Protein AF-A0A4R7D333-F1 (afdb_monomer_lite)

Foldseek 3Di:
DKKWAADPPPRDIFIDDDPDPDLVVVCVPQNQWHWGQDPVPRDIDIDGSVRIDDDPPPPPPDPPDDDD

Structure (mmCIF, N/CA/C/O backbone):
data_AF-A0A4R7D333-F1
#
_entry.id   AF-A0A4R7D333-F1
#
loop_
_atom_site.group_PDB
_atom_site.id
_atom_site.type_symbol
_atom_site.label_atom_id
_atom_site.label_alt_id
_atom_site.label_comp_id
_atom_site.label_asym_id
_atom_site.label_entity_id
_atom_site.label_seq_id
_atom_site.pdbx_PDB_ins_code
_atom_site.Cartn_x
_atom_site.Cartn_y
_atom_site.Cartn_z
_atom_site.occupancy
_atom_site.B_iso_or_equiv
_atom_site.auth_seq_id
_atom_site.auth_comp_id
_atom_site.auth_asym_id
_atom_site.auth_atom_id
_atom_site.pdbx_PDB_model_num
ATOM 1 N N . MET A 1 1 ? 5.643 5.789 -9.194 1.00 80.81 1 MET A N 1
ATOM 2 C CA . MET A 1 1 ? 4.206 5.481 -9.409 1.00 80.81 1 MET A CA 1
ATOM 3 C C . MET A 1 1 ? 3.381 5.623 -8.123 1.00 80.81 1 MET A C 1
ATOM 5 O O . MET A 1 1 ? 3.944 5.646 -7.036 1.00 80.81 1 MET A O 1
ATOM 9 N N . LYS A 1 2 ? 2.043 5.663 -8.216 1.00 86.06 2 LYS A N 1
ATOM 10 C CA . LYS A 1 2 ? 1.159 5.492 -7.046 1.00 86.06 2 LYS A CA 1
ATOM 11 C C . LYS A 1 2 ? 0.559 4.087 -7.045 1.00 86.06 2 LYS A C 1
ATOM 13 O O . LYS A 1 2 ? -0.091 3.690 -8.014 1.00 86.06 2 LYS A O 1
ATOM 18 N N . VAL A 1 3 ? 0.784 3.355 -5.960 1.00 88.06 3 VAL A N 1
ATOM 19 C CA . VAL A 1 3 ? 0.171 2.052 -5.696 1.00 88.06 3 VAL A CA 1
ATOM 20 C C . VAL A 1 3 ? -0.857 2.188 -4.588 1.00 88.06 3 VAL A C 1
ATOM 22 O O . VAL A 1 3 ? -0.811 3.118 -3.785 1.00 88.06 3 VAL A O 1
ATOM 25 N N . TYR A 1 4 ? -1.809 1.272 -4.562 1.00 89.94 4 TYR A N 1
ATOM 26 C CA . TYR A 1 4 ? -2.921 1.335 -3.633 1.00 89.94 4 TYR A CA 1
ATOM 27 C C . TYR A 1 4 ? -3.212 -0.064 -3.090 1.00 89.94 4 TYR A C 1
ATOM 29 O O . TYR A 1 4 ? -3.081 -1.064 -3.801 1.00 89.94 4 TYR A O 1
ATOM 37 N N . GLY A 1 5 ? -3.600 -0.120 -1.820 1.00 90.56 5 GLY A N 1
ATOM 38 C CA . GLY A 1 5 ? -4.017 -1.336 -1.127 1.00 90.56 5 GLY A CA 1
ATOM 39 C C . GLY A 1 5 ? -5.256 -1.083 -0.276 1.00 90.56 5 GLY A C 1
ATOM 40 O O . GLY A 1 5 ? -5.568 0.060 0.048 1.00 90.56 5 GLY A O 1
ATOM 41 N N . LYS A 1 6 ? -5.974 -2.140 0.104 1.00 91.81 6 LYS A N 1
ATOM 42 C CA . LYS A 1 6 ? -7.141 -2.034 0.994 1.00 91.81 6 LYS A CA 1
ATOM 43 C C . LYS A 1 6 ? -6.762 -2.389 2.421 1.00 91.81 6 LYS A C 1
ATOM 45 O O . LYS A 1 6 ? -6.178 -3.440 2.662 1.00 91.81 6 LYS A O 1
ATOM 50 N N . CYS A 1 7 ? -7.126 -1.538 3.375 1.00 92.50 7 CYS A N 1
ATOM 51 C CA . CYS A 1 7 ? -6.944 -1.835 4.789 1.00 92.50 7 CYS A CA 1
ATOM 52 C C . CYS A 1 7 ? -7.749 -3.076 5.196 1.00 92.50 7 CYS A C 1
ATOM 54 O O . CYS A 1 7 ? -8.946 -3.142 4.940 1.00 92.50 7 CYS A O 1
ATOM 56 N N . LEU A 1 8 ? -7.123 -4.009 5.914 1.00 89.31 8 LEU A N 1
ATOM 57 C CA . LEU A 1 8 ? -7.774 -5.243 6.367 1.00 89.31 8 LEU A CA 1
ATOM 58 C C . LEU A 1 8 ? -8.800 -5.014 7.489 1.00 89.31 8 LEU A C 1
ATOM 60 O O . LEU A 1 8 ? -9.629 -5.878 7.745 1.00 89.31 8 LEU A O 1
ATOM 64 N N . LYS A 1 9 ? -8.736 -3.865 8.176 1.00 92.50 9 LYS A N 1
ATOM 65 C CA . LYS A 1 9 ? -9.618 -3.543 9.308 1.00 92.50 9 LYS A CA 1
ATOM 66 C C . LYS A 1 9 ? -10.864 -2.764 8.894 1.00 92.50 9 LYS A C 1
ATOM 68 O O . LYS A 1 9 ? -11.955 -3.079 9.346 1.00 92.50 9 LYS A O 1
ATOM 73 N N . CYS A 1 10 ? -10.693 -1.711 8.098 1.00 93.06 10 CYS A N 1
ATOM 74 C CA . CYS A 1 10 ? -11.778 -0.787 7.750 1.00 93.06 10 CYS A CA 1
ATOM 75 C C . CYS A 1 10 ? -12.080 -0.739 6.250 1.00 93.06 10 CYS A C 1
ATOM 77 O O . CYS A 1 10 ? -12.846 0.117 5.821 1.00 93.06 10 CYS A O 1
ATOM 79 N N . SER A 1 11 ? -11.440 -1.595 5.445 1.00 91.62 11 SER A N 1
ATOM 80 C CA . SER A 1 11 ? -11.594 -1.649 3.982 1.00 91.62 11 SER A CA 1
ATOM 81 C C . SER A 1 11 ? -11.261 -0.348 3.241 1.00 91.62 11 SER A C 1
ATOM 83 O O . SER A 1 11 ? -11.467 -0.259 2.032 1.00 91.62 11 SER A O 1
ATOM 85 N N . ASN A 1 12 ? -10.702 0.647 3.937 1.00 93.38 12 ASN A N 1
ATOM 86 C CA . ASN A 1 12 ? -10.318 1.924 3.355 1.00 93.38 12 ASN A CA 1
ATOM 87 C C . ASN A 1 12 ? -9.135 1.752 2.402 1.00 93.38 12 ASN A C 1
ATOM 89 O O . ASN A 1 12 ? -8.190 1.017 2.702 1.00 93.38 12 ASN A O 1
ATOM 93 N N . GLU A 1 13 ? -9.157 2.478 1.289 1.00 91.50 13 GLU A N 1
ATOM 94 C CA . GLU A 1 13 ? -8.038 2.509 0.353 1.00 91.50 13 GLU A CA 1
ATOM 95 C C . GLU A 1 13 ? -6.851 3.263 0.969 1.00 91.50 13 GLU A C 1
ATOM 97 O O . GLU A 1 13 ? -6.998 4.322 1.581 1.00 91.50 13 GLU A O 1
ATOM 102 N N . ILE A 1 14 ? -5.660 2.690 0.851 1.00 92.00 14 ILE A N 1
ATOM 103 C CA . ILE A 1 14 ? -4.405 3.267 1.312 1.00 92.00 14 ILE A CA 1
ATOM 104 C C . ILE A 1 14 ? -3.558 3.514 0.072 1.00 92.00 14 ILE A C 1
ATOM 106 O O . ILE A 1 14 ? -3.161 2.566 -0.602 1.00 92.00 14 ILE A O 1
ATOM 110 N N . ALA A 1 15 ? -3.288 4.783 -0.222 1.00 90.06 15 ALA A N 1
ATOM 111 C CA . ALA A 1 15 ? -2.401 5.178 -1.305 1.00 90.06 15 ALA A CA 1
ATOM 112 C C . ALA A 1 15 ? -0.950 5.238 -0.810 1.00 90.06 15 ALA A C 1
ATOM 114 O O . ALA A 1 15 ? -0.667 5.831 0.232 1.00 90.06 15 ALA A O 1
ATOM 115 N N . TYR A 1 16 ? -0.035 4.670 -1.590 1.00 87.38 16 TYR A N 1
ATOM 116 C CA . TYR A 1 16 ? 1.404 4.736 -1.378 1.00 87.38 16 TYR A CA 1
ATOM 117 C C . TYR A 1 16 ? 2.083 5.272 -2.638 1.00 87.38 16 TYR A C 1
ATOM 119 O O . TYR A 1 16 ? 1.921 4.733 -3.735 1.00 87.38 16 TYR A O 1
ATOM 127 N N . ALA A 1 17 ? 2.811 6.376 -2.493 1.00 87.56 17 ALA A N 1
ATOM 128 C CA . ALA A 1 17 ? 3.587 6.958 -3.575 1.00 87.56 17 ALA A CA 1
ATOM 129 C C . ALA A 1 17 ? 5.019 6.429 -3.486 1.00 87.56 17 ALA A C 1
ATOM 131 O O . ALA A 1 17 ? 5.685 6.638 -2.480 1.00 87.56 17 ALA A O 1
ATOM 132 N N . THR A 1 18 ? 5.477 5.770 -4.543 1.00 84.94 18 THR A N 1
ATOM 133 C CA . THR A 1 18 ? 6.863 5.312 -4.693 1.00 84.94 18 THR A CA 1
ATOM 134 C C . THR A 1 18 ? 7.477 5.977 -5.922 1.00 84.94 18 THR A C 1
ATOM 136 O O . THR A 1 18 ? 6.767 6.333 -6.869 1.00 84.94 18 THR A O 1
ATOM 139 N N . SER A 1 19 ? 8.792 6.167 -5.934 1.00 85.75 19 SER A N 1
ATOM 140 C CA . SER A 1 19 ? 9.531 6.624 -7.117 1.00 85.75 19 SER A CA 1
ATOM 141 C C . SER A 1 19 ? 9.717 5.513 -8.154 1.00 85.75 19 SER A C 1
ATOM 143 O O . SER A 1 19 ? 10.014 5.816 -9.305 1.00 85.75 19 SER A O 1
ATOM 145 N N . ALA A 1 20 ? 9.475 4.248 -7.794 1.00 84.81 20 ALA A N 1
ATOM 146 C CA . ALA A 1 20 ? 9.576 3.127 -8.717 1.00 84.81 20 ALA A CA 1
ATOM 147 C C . ALA A 1 20 ? 8.637 3.278 -9.930 1.00 84.81 20 ALA A C 1
ATOM 149 O O . ALA A 1 20 ? 7.493 3.747 -9.805 1.00 84.81 20 ALA A O 1
ATOM 150 N N . ASN A 1 21 ? 9.119 2.848 -11.100 1.00 82.62 21 ASN A N 1
ATOM 151 C CA . ASN A 1 21 ? 8.368 2.846 -12.361 1.00 82.62 21 ASN A CA 1
ATOM 152 C C . ASN A 1 21 ? 7.769 1.474 -12.673 1.00 82.62 21 ASN A C 1
ATOM 154 O O . ASN A 1 21 ? 6.680 1.393 -13.243 1.00 82.62 21 ASN A O 1
ATOM 158 N N . THR A 1 22 ? 8.416 0.402 -12.213 1.00 83.25 22 THR A N 1
ATOM 159 C CA . THR A 1 22 ? 7.930 -0.975 -12.345 1.00 83.25 22 THR A CA 1
ATOM 160 C C . THR A 1 22 ? 7.703 -1.653 -10.994 1.00 83.25 22 THR A C 1
ATOM 162 O O . THR A 1 22 ? 8.260 -1.269 -9.967 1.00 83.25 22 THR A O 1
ATOM 165 N N . ARG A 1 23 ? 6.878 -2.708 -10.988 1.00 80.19 23 ARG A N 1
ATOM 166 C CA . ARG A 1 23 ? 6.654 -3.543 -9.796 1.00 80.19 23 ARG A CA 1
ATOM 167 C C . ARG A 1 23 ? 7.941 -4.228 -9.320 1.00 80.19 23 ARG A C 1
ATOM 169 O O . ARG A 1 23 ? 8.103 -4.453 -8.126 1.00 80.19 23 ARG A O 1
ATOM 176 N N . VAL A 1 24 ? 8.834 -4.562 -10.254 1.00 83.75 24 VAL A N 1
ATOM 177 C CA . VAL A 1 24 ? 10.134 -5.180 -9.961 1.00 83.75 24 VAL A CA 1
ATOM 178 C C . VAL A 1 24 ? 11.039 -4.183 -9.248 1.00 83.75 24 VAL A C 1
ATOM 180 O O . VAL A 1 24 ? 11.513 -4.491 -8.162 1.00 83.75 24 VAL A O 1
ATOM 183 N N . GLU A 1 25 ? 11.201 -2.973 -9.793 1.00 86.06 25 GLU A N 1
ATOM 184 C CA . GLU A 1 25 ? 11.946 -1.903 -9.116 1.00 86.06 25 GLU A CA 1
ATOM 185 C C . GLU A 1 25 ? 11.357 -1.586 -7.747 1.00 86.06 25 GLU A C 1
ATOM 187 O O . GLU A 1 25 ? 12.096 -1.403 -6.788 1.00 86.06 25 GLU A O 1
ATOM 192 N N . PHE A 1 26 ? 10.029 -1.573 -7.636 1.00 85.50 26 PHE A N 1
ATOM 193 C CA . PHE A 1 26 ? 9.371 -1.327 -6.365 1.00 85.50 26 PHE A CA 1
ATOM 194 C C . PHE A 1 26 ? 9.723 -2.398 -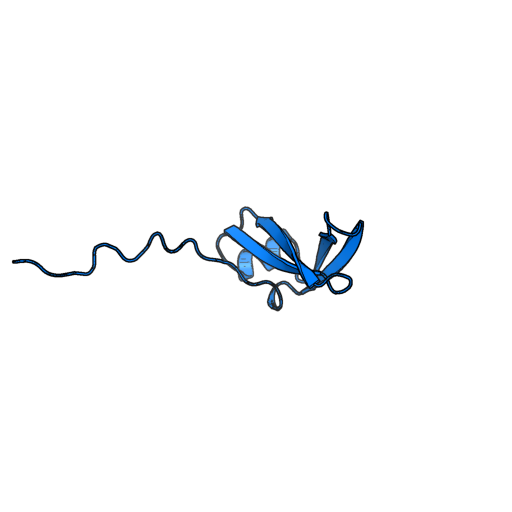5.321 1.00 85.50 26 PHE A C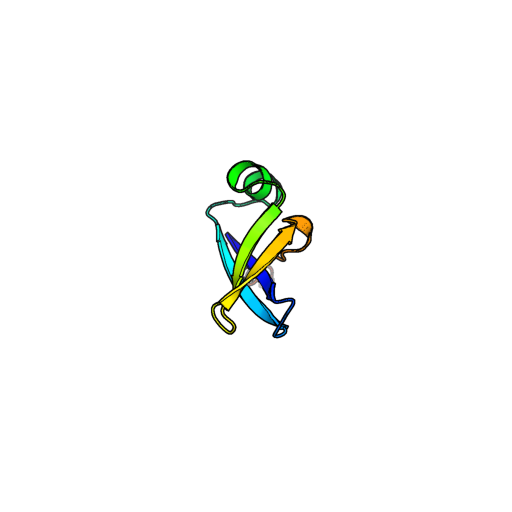 1
ATOM 196 O O . PHE A 1 26 ? 10.094 -2.068 -4.199 1.00 85.50 26 PHE A O 1
ATOM 203 N N . ALA A 1 27 ? 9.704 -3.678 -5.705 1.00 86.19 27 ALA A N 1
ATOM 204 C CA . ALA A 1 27 ? 10.118 -4.770 -4.827 1.00 86.19 27 ALA A CA 1
ATOM 205 C C . ALA A 1 27 ? 11.627 -4.770 -4.514 1.00 86.19 27 ALA A C 1
ATOM 207 O O . ALA A 1 27 ? 12.028 -5.312 -3.487 1.00 86.19 27 ALA A O 1
ATOM 208 N N . MET A 1 28 ? 12.459 -4.196 -5.387 1.00 87.12 28 MET A N 1
ATOM 209 C CA . MET A 1 28 ? 13.895 -4.018 -5.146 1.00 87.12 28 MET A CA 1
ATOM 210 C C . MET A 1 28 ? 14.188 -2.844 -4.201 1.00 87.12 28 MET A C 1
ATOM 212 O O . MET A 1 28 ? 15.114 -2.946 -3.405 1.00 87.12 28 MET A O 1
ATOM 216 N N . GLN A 1 29 ? 13.414 -1.755 -4.273 1.00 85.75 29 GLN A N 1
ATOM 217 C CA . GLN A 1 29 ? 13.595 -0.560 -3.439 1.00 85.75 29 GLN A CA 1
ATOM 218 C C . GLN A 1 29 ? 13.003 -0.731 -2.038 1.00 85.75 29 GLN A C 1
ATOM 220 O O . GLN A 1 29 ? 13.703 -0.562 -1.045 1.00 85.75 29 GLN A O 1
ATOM 225 N N . ASP A 1 30 ? 11.717 -1.075 -1.958 1.00 81.75 30 ASP A N 1
ATOM 226 C CA . ASP A 1 30 ? 10.966 -1.146 -0.698 1.00 81.75 30 ASP A CA 1
ATOM 227 C C . ASP A 1 30 ? 10.894 -2.577 -0.131 1.00 81.75 30 ASP A C 1
ATOM 229 O O . ASP A 1 30 ? 10.438 -2.792 0.992 1.00 81.75 30 ASP A O 1
ATOM 233 N N . GLY A 1 31 ? 11.348 -3.571 -0.898 1.00 85.38 31 GLY A N 1
ATOM 234 C CA . GLY A 1 31 ? 11.248 -4.984 -0.545 1.00 85.38 31 GLY A CA 1
ATOM 235 C C . GLY A 1 31 ? 9.937 -5.633 -1.002 1.00 85.38 31 GLY A C 1
ATOM 236 O O . GLY A 1 31 ? 9.020 -4.996 -1.512 1.00 85.38 31 GLY A O 1
ATOM 237 N N . LYS A 1 32 ? 9.829 -6.957 -0.830 1.00 87.56 32 LYS A N 1
ATOM 238 C CA . LYS A 1 32 ? 8.643 -7.730 -1.260 1.00 87.56 32 LYS A CA 1
ATOM 239 C C . LYS A 1 32 ? 7.406 -7.486 -0.390 1.00 87.56 32 LYS A C 1
ATOM 241 O O . LYS A 1 32 ? 6.285 -7.670 -0.863 1.00 87.56 32 LYS A O 1
ATOM 246 N N . ILE A 1 33 ? 7.614 -7.099 0.866 1.00 90.62 33 ILE A N 1
ATOM 247 C CA . ILE A 1 33 ? 6.578 -6.804 1.857 1.00 90.62 33 ILE A CA 1
ATOM 248 C C . ILE A 1 33 ? 6.754 -5.349 2.271 1.00 90.62 33 ILE A C 1
ATOM 250 O O . ILE A 1 33 ? 7.826 -4.978 2.737 1.00 90.62 33 ILE A O 1
ATOM 254 N N . ILE A 1 34 ? 5.690 -4.560 2.177 1.00 89.62 34 ILE A N 1
ATOM 255 C CA . ILE A 1 34 ? 5.671 -3.186 2.669 1.00 89.62 34 ILE A CA 1
ATOM 256 C C . ILE A 1 34 ? 4.712 -3.058 3.846 1.00 89.62 34 ILE A C 1
ATOM 258 O O . ILE A 1 34 ? 3.670 -3.717 3.891 1.00 89.62 34 ILE A O 1
ATOM 262 N N . LYS A 1 35 ? 5.030 -2.168 4.785 1.00 91.44 35 LYS A N 1
ATOM 263 C CA . LYS A 1 35 ? 4.156 -1.860 5.921 1.00 91.44 35 LYS A CA 1
ATOM 264 C C . LYS A 1 35 ? 3.500 -0.509 5.691 1.00 91.44 35 LYS A C 1
ATOM 266 O O . LYS A 1 35 ? 4.175 0.514 5.659 1.00 91.44 35 LYS A O 1
ATOM 271 N N . LEU A 1 36 ? 2.181 -0.502 5.536 1.00 89.88 36 LEU A N 1
ATOM 272 C CA . LEU A 1 36 ? 1.398 0.710 5.340 1.00 89.88 36 LEU A CA 1
ATOM 273 C C . LEU A 1 36 ? 0.471 0.958 6.523 1.00 89.88 36 LEU A C 1
ATOM 275 O O . LEU A 1 36 ? -0.377 0.131 6.877 1.00 89.88 36 LEU A O 1
ATOM 279 N N . THR A 1 37 ? 0.583 2.150 7.095 1.00 92.62 37 THR A N 1
ATOM 280 C CA . THR A 1 37 ? -0.324 2.612 8.143 1.00 92.62 37 THR A CA 1
ATOM 281 C C . THR A 1 37 ? -1.570 3.221 7.517 1.00 92.62 37 THR A C 1
ATOM 283 O O . THR A 1 37 ? -1.506 4.173 6.738 1.00 92.62 37 THR A O 1
ATOM 286 N N . CYS A 1 38 ? -2.734 2.680 7.867 1.00 92.81 38 CYS A N 1
ATOM 287 C CA . CYS A 1 38 ? -4.009 3.225 7.434 1.00 92.81 38 CYS A CA 1
ATOM 288 C C . CYS A 1 38 ? -4.280 4.552 8.152 1.00 92.81 38 CYS A C 1
ATOM 290 O O . CYS A 1 38 ? -4.511 4.560 9.358 1.00 92.81 38 CYS A O 1
ATOM 292 N N . LYS A 1 39 ? -4.332 5.664 7.412 1.00 90.81 39 LYS A N 1
ATOM 293 C CA . LYS A 1 39 ? -4.664 6.984 7.979 1.00 90.81 39 LYS A CA 1
ATOM 294 C C . LYS A 1 39 ? -6.102 7.085 8.505 1.00 90.81 39 LYS A C 1
ATOM 296 O O . LYS A 1 39 ? -6.372 7.940 9.332 1.00 90.81 39 LYS A O 1
ATOM 301 N N . ASN A 1 40 ? -7.000 6.207 8.050 1.00 93.00 40 ASN A N 1
ATOM 302 C CA . ASN A 1 40 ? -8.402 6.202 8.474 1.00 93.00 40 ASN A CA 1
ATOM 303 C C . ASN A 1 40 ? -8.613 5.544 9.851 1.00 93.00 40 ASN A C 1
ATOM 305 O O . ASN A 1 40 ? -9.399 6.030 10.650 1.00 93.00 40 ASN A O 1
ATOM 309 N N . CYS A 1 41 ? -7.931 4.428 10.142 1.00 93.69 41 CYS A N 1
ATOM 310 C CA . CYS A 1 41 ? -8.145 3.672 11.390 1.00 93.69 41 CYS A CA 1
ATOM 311 C C . CYS A 1 41 ? -6.889 3.470 12.253 1.00 93.69 41 CYS A C 1
ATOM 313 O O . CYS A 1 41 ? -6.961 2.793 13.278 1.00 93.69 41 CYS A O 1
ATOM 315 N N . GLY A 1 42 ? -5.729 3.964 11.815 1.00 92.62 42 GLY A N 1
ATOM 316 C CA . GLY A 1 42 ? -4.443 3.819 12.506 1.00 92.62 42 GLY A CA 1
ATOM 317 C C . GLY A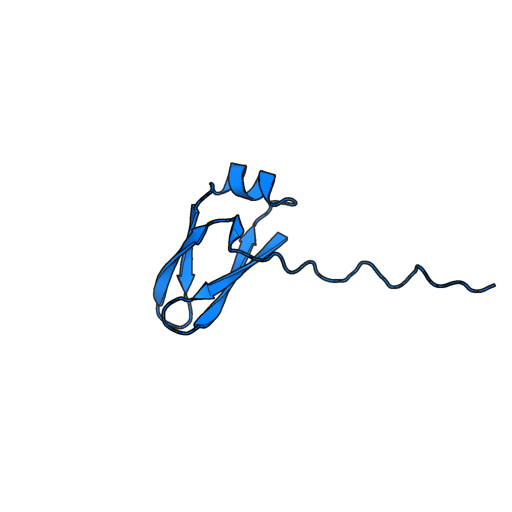 1 42 ? -3.829 2.414 12.461 1.00 92.62 42 GLY A C 1
ATOM 318 O O . GLY 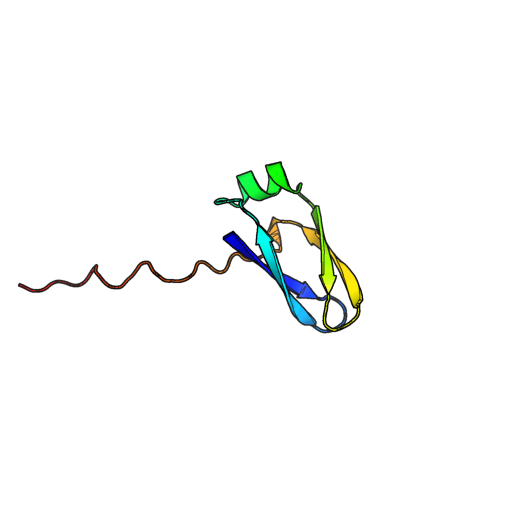A 1 42 ? -2.746 2.202 12.999 1.00 92.62 42 GLY A O 1
ATOM 319 N N . LYS A 1 43 ? -4.480 1.428 11.827 1.00 93.62 43 LYS A N 1
ATOM 320 C CA . LYS A 1 43 ? -3.954 0.056 11.739 1.00 93.62 43 LYS A CA 1
ATOM 321 C C . LYS A 1 43 ? -2.752 -0.007 10.792 1.00 93.62 43 LYS A C 1
ATOM 323 O O . LYS A 1 43 ? -2.843 0.444 9.649 1.00 93.62 43 LYS A O 1
ATOM 328 N N . ILE A 1 44 ? -1.670 -0.638 11.241 1.00 93.19 44 ILE A N 1
ATOM 329 C CA . ILE A 1 44 ? -0.532 -1.026 10.399 1.00 93.19 44 ILE A CA 1
ATOM 330 C C . ILE A 1 44 ? -0.909 -2.311 9.658 1.00 93.19 44 ILE A C 1
ATOM 332 O O . ILE A 1 44 ? -1.329 -3.288 10.280 1.00 93.19 44 ILE A O 1
ATOM 336 N N . ASN A 1 45 ? -0.810 -2.285 8.333 1.00 91.19 45 ASN A N 1
ATOM 337 C CA . ASN A 1 45 ? -1.108 -3.410 7.454 1.00 91.19 45 ASN A CA 1
ATOM 338 C C . ASN A 1 45 ? 0.162 -3.765 6.682 1.00 91.19 45 ASN A C 1
ATOM 340 O O . ASN A 1 45 ? 0.841 -2.876 6.171 1.00 91.19 45 ASN A O 1
ATOM 344 N N . GLU A 1 46 ? 0.463 -5.052 6.579 1.00 92.44 46 GLU A N 1
ATOM 345 C CA . GLU A 1 46 ? 1.595 -5.543 5.799 1.00 92.44 46 GLU A CA 1
ATOM 346 C C . GLU A 1 46 ? 1.068 -6.087 4.477 1.00 92.44 46 GLU A C 1
ATOM 348 O O . GLU A 1 46 ? 0.243 -7.001 4.446 1.00 92.44 46 GLU A O 1
ATOM 353 N N . PHE A 1 47 ? 1.506 -5.484 3.378 1.00 89.19 47 PHE A N 1
ATOM 354 C CA . PHE A 1 47 ? 1.083 -5.853 2.038 1.00 89.19 47 PHE A CA 1
ATOM 355 C C . PHE A 1 47 ? 2.258 -6.432 1.275 1.00 89.19 47 PHE A C 1
ATOM 357 O O . PHE A 1 47 ? 3.336 -5.843 1.229 1.00 89.19 47 PHE A O 1
ATOM 364 N N . HIS A 1 48 ? 2.032 -7.563 0.616 1.00 89.62 48 HIS A N 1
ATOM 365 C CA . HIS A 1 48 ? 2.956 -8.012 -0.412 1.00 89.62 48 HIS A CA 1
ATOM 366 C C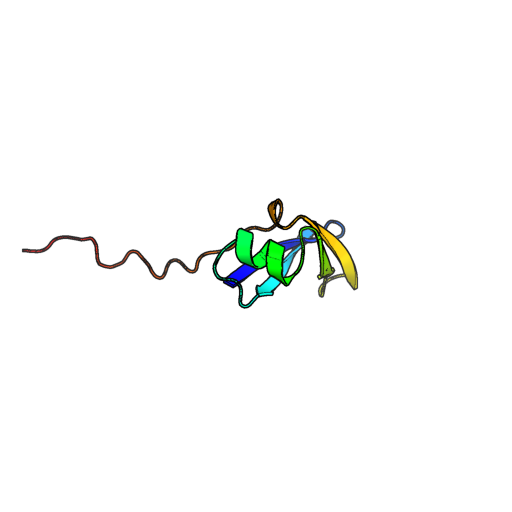 . HIS A 1 48 ? 2.852 -7.059 -1.608 1.00 89.62 48 HIS A C 1
ATOM 368 O O . HIS A 1 48 ? 1.741 -6.691 -1.992 1.00 89.62 48 HIS A O 1
ATOM 374 N N . VAL A 1 49 ? 3.973 -6.701 -2.234 1.00 85.19 49 VAL A N 1
ATOM 375 C CA . VAL A 1 49 ? 4.002 -5.817 -3.417 1.00 85.19 49 VAL A CA 1
ATOM 376 C C . VAL A 1 49 ? 3.072 -6.312 -4.533 1.00 85.19 49 VAL A C 1
ATOM 378 O O . VAL A 1 49 ? 2.469 -5.523 -5.250 1.00 85.19 49 VAL A O 1
ATOM 381 N N . ASP A 1 50 ? 2.896 -7.629 -4.632 1.00 84.56 50 ASP A N 1
ATOM 382 C CA . ASP A 1 50 ? 1.989 -8.280 -5.584 1.00 84.56 50 ASP A CA 1
ATOM 383 C C . ASP A 1 50 ? 0.494 -8.014 -5.303 1.00 84.56 50 ASP A C 1
ATOM 385 O O . ASP A 1 50 ? -0.313 -7.965 -6.225 1.00 84.56 50 ASP A O 1
ATOM 389 N N . LYS A 1 51 ? 0.125 -7.784 -4.035 1.00 85.69 51 LYS A N 1
ATOM 390 C CA . LYS A 1 51 ? -1.251 -7.468 -3.612 1.00 85.69 51 LYS A CA 1
ATOM 391 C C . LYS A 1 51 ? -1.625 -6.003 -3.834 1.00 85.69 51 LYS A C 1
ATOM 393 O O . LYS A 1 51 ? -2.797 -5.656 -3.700 1.00 85.69 51 LYS A O 1
ATOM 398 N N . LEU A 1 52 ? -0.649 -5.146 -4.120 1.00 86.88 52 LEU A N 1
ATOM 399 C CA . LEU A 1 52 ? -0.874 -3.730 -4.365 1.00 86.88 52 LEU A CA 1
ATOM 400 C C . LEU A 1 52 ? -1.130 -3.511 -5.845 1.00 86.88 52 LEU A C 1
ATOM 402 O O . LEU A 1 52 ? -0.382 -3.990 -6.695 1.00 86.88 52 LEU A O 1
ATOM 406 N N . HIS A 1 53 ? -2.166 -2.740 -6.155 1.00 84.06 53 HIS A N 1
ATOM 407 C CA . HIS A 1 53 ? -2.443 -2.372 -7.533 1.00 84.06 53 HIS A CA 1
ATOM 408 C C . HIS A 1 53 ? -1.894 -0.975 -7.827 1.00 84.06 53 HIS A C 1
ATOM 410 O O . HIS A 1 53 ? -2.170 -0.002 -7.116 1.00 84.06 53 HIS A O 1
ATOM 416 N N . ALA A 1 54 ? -1.110 -0.863 -8.895 1.00 82.25 54 ALA A N 1
ATOM 417 C CA . ALA A 1 54 ? -0.732 0.425 -9.449 1.00 82.25 54 ALA A CA 1
ATOM 418 C C . ALA A 1 54 ? -1.909 0.959 -10.266 1.00 82.25 54 ALA A C 1
ATOM 420 O O . ALA A 1 54 ? -2.360 0.312 -11.210 1.00 82.25 54 ALA A O 1
ATOM 421 N N . LYS A 1 55 ? -2.408 2.147 -9.923 1.00 73.69 55 LYS A N 1
ATOM 422 C CA . LYS A 1 55 ? -3.352 2.844 -10.796 1.00 73.69 55 LYS A CA 1
ATOM 423 C C . LYS A 1 55 ? -2.503 3.648 -11.769 1.00 73.69 55 LYS A C 1
ATOM 425 O O . LYS A 1 55 ? -2.000 4.713 -11.415 1.00 73.69 55 LYS A O 1
ATOM 430 N N . GLN A 1 56 ? -2.265 3.110 -12.964 1.00 61.00 56 GLN A N 1
ATOM 431 C CA . GLN A 1 56 ? -1.702 3.923 -14.036 1.00 61.00 56 GLN A CA 1
ATOM 432 C C . GLN A 1 56 ? -2.704 5.044 -14.318 1.00 61.00 56 GLN A C 1
ATOM 434 O O . GLN A 1 56 ? -3.860 4.786 -14.657 1.00 61.00 56 GLN A O 1
ATOM 439 N N . SER A 1 57 ? -2.281 6.293 -14.120 1.00 54.72 57 SER A N 1
ATOM 440 C CA . SER A 1 57 ? -3.019 7.437 -14.640 1.00 54.72 57 SER A CA 1
ATOM 441 C C . SER A 1 57 ? -3.149 7.217 -16.139 1.00 54.72 57 SER A C 1
ATOM 443 O O . SER A 1 57 ? -2.144 7.128 -16.840 1.00 54.72 57 SER A O 1
ATOM 445 N N . ASN A 1 58 ? -4.380 7.075 -16.615 1.00 49.50 58 ASN A N 1
ATOM 446 C CA . ASN A 1 58 ? -4.713 6.806 -18.007 1.00 49.50 58 ASN A CA 1
ATOM 447 C C . ASN A 1 58 ? -4.484 8.071 -18.867 1.00 49.50 58 ASN A C 1
ATOM 449 O O . ASN A 1 58 ? -5.382 8.533 -19.556 1.00 49.50 58 ASN A O 1
ATOM 453 N N . PHE A 1 59 ? -3.291 8.674 -18.793 1.00 50.06 59 PHE A N 1
ATOM 454 C CA . PHE A 1 59 ? -2.866 9.781 -19.657 1.00 50.06 59 PHE A CA 1
ATOM 455 C C . PHE A 1 59 ? -2.288 9.268 -20.989 1.00 50.06 59 PHE A C 1
ATOM 457 O O . PHE A 1 59 ? -1.670 10.005 -21.744 1.00 50.06 59 PHE A O 1
ATOM 464 N N . ALA A 1 60 ? -2.478 7.985 -21.291 1.00 54.09 60 ALA A N 1
ATOM 465 C CA . ALA A 1 60 ? -2.084 7.373 -22.546 1.00 54.09 60 ALA A CA 1
ATOM 466 C C . ALA A 1 60 ? -3.290 6.636 -23.130 1.00 54.09 60 ALA A C 1
ATOM 468 O O . ALA A 1 60 ? -3.415 5.428 -22.951 1.00 54.09 60 ALA A O 1
ATOM 469 N N . LYS A 1 61 ? -4.192 7.401 -23.765 1.00 50.12 61 LYS A N 1
ATOM 470 C CA . LYS A 1 61 ? -5.034 7.013 -24.920 1.00 50.12 61 LYS A CA 1
ATOM 471 C C . LYS A 1 61 ? -6.043 8.122 -25.273 1.00 50.12 61 LYS A C 1
ATOM 473 O O . LYS A 1 61 ? -7.240 7.889 -25.363 1.00 50.12 61 LYS A O 1
ATOM 478 N N . ILE A 1 62 ? -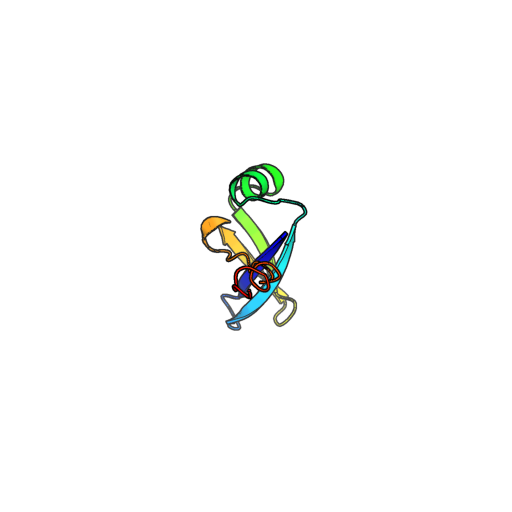5.556 9.334 -25.525 1.00 54.50 62 ILE A N 1
ATOM 479 C CA . ILE A 1 62 ? -6.168 10.197 -26.545 1.00 54.50 62 ILE A CA 1
ATOM 480 C C . ILE A 1 62 ? -5.056 10.497 -27.551 1.00 54.50 62 ILE A C 1
ATOM 482 O O . ILE A 1 62 ? -3.996 10.975 -27.168 1.00 54.50 62 ILE A O 1
ATOM 486 N N . GLY A 1 63 ? -5.229 10.082 -28.805 1.00 50.78 63 GLY A N 1
ATOM 487 C CA . GLY A 1 63 ? -4.206 10.226 -29.849 1.00 50.78 63 GLY A CA 1
ATOM 488 C C . GLY A 1 63 ? -3.877 8.964 -30.651 1.00 50.78 63 GLY A C 1
ATOM 489 O O . GLY A 1 63 ? -2.957 8.994 -31.454 1.00 50.78 63 GLY A O 1
ATOM 490 N N . ALA A 1 64 ? -4.619 7.865 -30.486 1.00 56.28 64 ALA A N 1
ATOM 491 C CA . ALA A 1 64 ? -4.695 6.821 -31.510 1.00 56.28 64 ALA A CA 1
ATOM 492 C C . ALA A 1 64 ? -6.122 6.827 -32.073 1.00 56.28 64 ALA A C 1
ATOM 494 O O . ALA A 1 64 ? -6.977 6.057 -31.646 1.00 56.28 64 ALA A O 1
ATOM 495 N N . GLY A 1 65 ? -6.394 7.791 -32.953 1.00 50.66 65 GLY A N 1
ATOM 496 C CA . GLY A 1 65 ? -7.706 8.020 -33.550 1.00 50.66 65 GLY A CA 1
ATOM 497 C C . GLY A 1 65 ? -7.589 8.900 -34.788 1.00 50.66 65 GLY A C 1
ATOM 498 O O . GLY A 1 65 ? -7.610 10.118 -34.690 1.00 50.66 65 GLY A O 1
ATOM 499 N N . VAL A 1 66 ? -7.401 8.219 -35.915 1.00 57.69 66 VAL A N 1
ATOM 500 C CA . VAL A 1 66 ? -7.550 8.612 -37.322 1.00 57.69 66 VAL A CA 1
ATOM 501 C C . VAL A 1 66 ? -8.366 9.886 -37.612 1.00 57.69 66 VAL A C 1
ATOM 503 O O . VAL A 1 66 ? -9.476 10.043 -37.116 1.00 57.69 66 VAL A O 1
ATOM 506 N N . SER A 1 67 ? -7.818 10.755 -38.468 1.00 47.16 67 SER A N 1
ATOM 507 C CA . SER A 1 67 ? -8.465 11.726 -39.383 1.00 47.16 67 SER A CA 1
ATOM 508 C C . SER A 1 67 ? -7.292 12.466 -40.053 1.00 47.16 67 SER A C 1
ATOM 510 O O . SER A 1 67 ? -6.536 13.115 -39.342 1.00 47.16 67 SER A O 1
ATOM 512 N N . LYS A 1 68 ? -6.976 12.379 -41.343 1.00 42.56 68 LYS A N 1
ATOM 513 C CA . LYS A 1 68 ? -7.748 12.235 -42.575 1.00 42.56 68 LYS A CA 1
ATOM 514 C C . LYS A 1 68 ? -6.812 11.701 -43.665 1.00 42.56 68 LYS A C 1
ATOM 516 O O . LYS A 1 68 ? -5.601 11.998 -43.565 1.00 42.56 68 LYS A O 1
#

Organism: NCBI:txid1447781

Radius of gyration: 15.41 Å; chains: 1; bounding box: 26×20×55 Å

Secondary structure (DSSP, 8-state):
-EEEEE-TTT--EEEEE-S-SSHHHHHHHT-SEEEEE-TTT--EEEEEGGGSEE-----S-SS-----

pLDDT: mean 81.27, std 14.75, range [42.56, 93.69]

Sequence (68 aa):
MKVYGKCLKCSNEIAYATSANTRVEFAMQDGKIIKLTCKNCGKINEFHVDKLHAKQSNFAKIGAGVSK